Protein AF-A0A1V4WCN2-F1 (afdb_monomer_lite)

Structure (mmCIF, N/CA/C/O backbone):
data_AF-A0A1V4WCN2-F1
#
_entry.id   AF-A0A1V4WCN2-F1
#
loop_
_atom_site.group_PDB
_atom_site.id
_atom_site.type_symbol
_atom_site.label_atom_id
_atom_site.label_alt_id
_atom_site.label_comp_id
_atom_site.label_asym_id
_atom_site.label_entity_id
_atom_site.label_seq_id
_atom_site.pdbx_PDB_ins_code
_atom_site.Cartn_x
_atom_site.Cartn_y
_atom_site.Cartn_z
_atom_site.occupancy
_atom_site.B_iso_or_equiv
_atom_site.auth_seq_id
_atom_site.auth_comp_id
_atom_site.auth_asym_id
_atom_site.auth_atom_id
_atom_site.pdbx_PDB_model_num
ATOM 1 N N . MET A 1 1 ? -8.816 14.009 -5.219 1.00 56.97 1 MET A N 1
ATOM 2 C CA . MET A 1 1 ? -9.264 13.269 -4.014 1.00 56.97 1 MET A CA 1
ATOM 3 C C . MET A 1 1 ? -9.601 11.806 -4.354 1.00 56.97 1 MET A C 1
ATOM 5 O O . MET A 1 1 ? -10.694 11.352 -4.060 1.00 56.97 1 MET A O 1
ATOM 9 N N . ILE A 1 2 ? -8.687 11.054 -4.983 1.00 74.50 2 ILE A N 1
ATOM 10 C CA . ILE A 1 2 ? -8.917 9.632 -5.335 1.00 74.50 2 ILE A CA 1
ATOM 11 C C . ILE A 1 2 ? -8.002 8.694 -4.530 1.00 74.50 2 ILE A C 1
ATOM 13 O O . ILE A 1 2 ? -8.421 7.626 -4.100 1.00 74.50 2 ILE A O 1
ATOM 17 N N . ALA A 1 3 ? -6.784 9.149 -4.210 1.00 74.25 3 ALA A N 1
ATOM 18 C CA . ALA A 1 3 ? -5.792 8.374 -3.468 1.00 74.25 3 ALA A CA 1
ATOM 19 C C . ALA A 1 3 ? -6.290 7.916 -2.087 1.00 74.25 3 ALA A C 1
ATOM 21 O O . ALA A 1 3 ? -6.092 6.768 -1.719 1.00 74.25 3 ALA A O 1
ATOM 22 N N . ILE A 1 4 ? -6.997 8.771 -1.342 1.00 80.50 4 ILE A N 1
ATOM 23 C CA . ILE A 1 4 ? -7.510 8.429 -0.002 1.00 80.50 4 ILE A CA 1
ATOM 24 C C . ILE A 1 4 ? -8.515 7.268 -0.057 1.00 80.50 4 ILE A C 1
ATOM 26 O O . ILE A 1 4 ? -8.501 6.403 0.819 1.00 80.50 4 ILE A O 1
ATOM 30 N N . LEU A 1 5 ? -9.347 7.211 -1.101 1.00 82.31 5 LEU A N 1
ATOM 31 C CA . LEU A 1 5 ? -10.291 6.111 -1.309 1.00 82.31 5 LEU A CA 1
ATOM 32 C C . LEU A 1 5 ? -9.549 4.803 -1.609 1.00 82.31 5 LEU A C 1
ATOM 34 O O . LEU A 1 5 ? -9.853 3.779 -1.001 1.00 82.31 5 LEU A O 1
ATOM 38 N N . ILE A 1 6 ? -8.525 4.860 -2.467 1.00 79.25 6 ILE A N 1
ATOM 39 C CA . ILE A 1 6 ? -7.675 3.709 -2.807 1.00 79.25 6 ILE A CA 1
ATOM 40 C C . ILE A 1 6 ? -6.937 3.188 -1.566 1.00 79.25 6 ILE A C 1
ATOM 42 O O . ILE A 1 6 ? -6.961 1.992 -1.300 1.00 79.25 6 ILE A O 1
ATOM 46 N N . LEU A 1 7 ? -6.350 4.074 -0.755 1.00 77.44 7 LEU A N 1
ATOM 47 C CA . LEU A 1 7 ? -5.654 3.701 0.482 1.00 77.44 7 LEU A CA 1
ATOM 48 C C . LEU A 1 7 ? -6.597 3.024 1.481 1.00 77.44 7 LEU A C 1
ATOM 50 O O . LEU A 1 7 ? -6.221 2.045 2.119 1.00 77.44 7 LEU A O 1
ATOM 54 N N . LYS A 1 8 ? -7.830 3.528 1.617 1.00 77.31 8 LYS A N 1
ATOM 55 C CA . LYS A 1 8 ? -8.836 2.950 2.517 1.00 77.31 8 LYS A CA 1
ATOM 56 C C . LYS A 1 8 ? -9.299 1.572 2.034 1.00 77.31 8 LYS A C 1
ATOM 58 O O . LYS A 1 8 ? -9.466 0.676 2.854 1.00 77.31 8 LYS A O 1
ATOM 63 N N . TYR A 1 9 ? -9.440 1.395 0.721 1.00 81.00 9 TYR A N 1
ATOM 64 C CA . TYR A 1 9 ? -9.745 0.106 0.102 1.00 81.00 9 TYR A CA 1
ATOM 65 C C . TYR A 1 9 ? -8.593 -0.900 0.258 1.00 81.00 9 TYR A C 1
ATOM 67 O O . TYR A 1 9 ? -8.802 -2.025 0.702 1.00 81.00 9 TYR A O 1
ATOM 75 N N . MET A 1 10 ? -7.354 -0.476 -0.003 1.00 76.62 10 MET A N 1
ATOM 76 C CA . MET A 1 10 ? -6.150 -1.287 0.206 1.00 76.62 10 MET A CA 1
ATOM 77 C C . MET A 1 10 ? -5.983 -1.698 1.670 1.00 76.62 10 MET A C 1
ATOM 79 O O . MET A 1 10 ? -5.645 -2.840 1.951 1.00 76.62 10 MET A O 1
ATOM 83 N N . LYS A 1 11 ? -6.270 -0.796 2.613 1.00 73.31 11 LYS A N 1
ATOM 84 C CA . LYS A 1 11 ? -6.218 -1.074 4.055 1.00 73.31 11 LYS A CA 1
ATOM 85 C C . LYS A 1 11 ? -7.297 -2.063 4.513 1.00 73.31 11 LYS A C 1
ATOM 87 O O . LYS A 1 11 ? -7.099 -2.719 5.525 1.00 73.31 11 LYS A O 1
ATOM 92 N N . PHE A 1 12 ? -8.413 -2.161 3.791 1.00 76.56 12 PHE A N 1
ATOM 93 C CA . PHE A 1 12 ? -9.454 -3.161 4.039 1.00 76.56 12 PHE A CA 1
ATOM 94 C C . PHE A 1 12 ? -9.099 -4.530 3.445 1.00 76.56 12 PHE A C 1
ATOM 96 O O . PHE A 1 12 ? -9.400 -5.556 4.040 1.00 76.56 12 PHE A O 1
ATOM 103 N N . SER A 1 13 ? -8.453 -4.540 2.280 1.00 72.12 13 SER A N 1
ATOM 104 C CA . SER A 1 13 ? -8.077 -5.769 1.577 1.00 72.12 13 SER A CA 1
ATOM 105 C C . SER A 1 13 ? -6.747 -6.370 2.068 1.00 72.12 13 SER A C 1
ATOM 107 O O . SER A 1 13 ? -6.497 -7.562 1.913 1.00 72.12 13 SER A O 1
ATOM 109 N N . SER A 1 14 ? -5.876 -5.566 2.685 1.00 67.94 14 SER A N 1
ATOM 110 C CA . SER A 1 14 ? -4.622 -6.050 3.265 1.00 67.94 14 SER A CA 1
ATOM 111 C C . SER A 1 14 ? -4.875 -6.867 4.533 1.00 67.94 14 SER A C 1
ATOM 113 O O . SER A 1 14 ? -5.546 -6.411 5.455 1.00 67.94 14 SER A O 1
ATOM 115 N N . GLN A 1 15 ? -4.258 -8.047 4.610 1.00 63.69 15 GLN A N 1
ATOM 116 C CA . GLN A 1 15 ? -4.262 -8.902 5.804 1.00 63.69 15 GLN A CA 1
ATOM 117 C C . GLN A 1 15 ? -3.448 -8.321 6.980 1.00 63.69 15 GLN A C 1
ATOM 119 O O . GLN A 1 15 ? -3.503 -8.851 8.086 1.00 63.69 15 GLN A O 1
ATOM 124 N N . PHE A 1 16 ? -2.701 -7.231 6.764 1.00 64.62 16 PHE A N 1
ATOM 125 C CA . PHE A 1 16 ? -1.839 -6.605 7.766 1.00 64.62 16 PHE A CA 1
ATOM 126 C C . PHE A 1 16 ? -2.383 -5.253 8.246 1.00 64.62 16 PHE A C 1
ATOM 128 O O . PHE A 1 16 ? -2.878 -4.432 7.469 1.00 64.62 16 PHE A O 1
ATOM 135 N N . THR A 1 17 ? -2.212 -4.968 9.540 1.00 68.31 17 THR A N 1
ATOM 136 C CA . THR A 1 17 ? -2.603 -3.695 10.167 1.00 68.31 17 THR A CA 1
ATOM 137 C C . THR A 1 17 ? -1.623 -2.574 9.810 1.00 68.31 17 THR A C 1
ATOM 139 O O . THR A 1 17 ? -0.834 -2.110 10.632 1.00 68.31 17 THR A O 1
ATOM 142 N N . TRP A 1 18 ? -1.661 -2.106 8.565 1.00 71.75 18 TRP A N 1
ATOM 143 C CA . TRP A 1 18 ? -0.829 -0.990 8.127 1.00 71.75 18 TRP A CA 1
ATOM 144 C C . TRP A 1 18 ? -1.306 0.356 8.697 1.00 71.75 18 TRP A C 1
ATOM 146 O O . TRP A 1 18 ? -2.507 0.677 8.724 1.00 71.75 18 TRP A O 1
ATOM 156 N N . SER A 1 19 ? -0.337 1.185 9.095 1.00 79.94 19 SER A N 1
ATOM 157 C CA . SER A 1 19 ? -0.550 2.616 9.325 1.00 79.94 19 SER A CA 1
ATOM 158 C C . SER A 1 19 ? -0.710 3.342 7.987 1.00 79.94 19 SER A C 1
ATOM 160 O O . SER A 1 19 ? 0.022 3.070 7.034 1.00 79.94 19 SER A O 1
ATOM 162 N N . LEU A 1 20 ? -1.649 4.291 7.923 1.00 76.56 20 LEU A N 1
ATOM 163 C CA . LEU A 1 20 ? -1.932 5.092 6.725 1.00 76.56 20 LEU A CA 1
ATOM 164 C C . LEU A 1 20 ? -0.677 5.810 6.206 1.00 76.56 20 LEU A C 1
ATOM 166 O O . LEU A 1 20 ? -0.434 5.812 5.003 1.00 76.56 20 LEU A O 1
ATOM 170 N N . SER A 1 21 ? 0.151 6.343 7.108 1.00 81.50 21 SER A N 1
ATOM 171 C CA . SER A 1 21 ? 1.400 7.019 6.747 1.00 81.50 2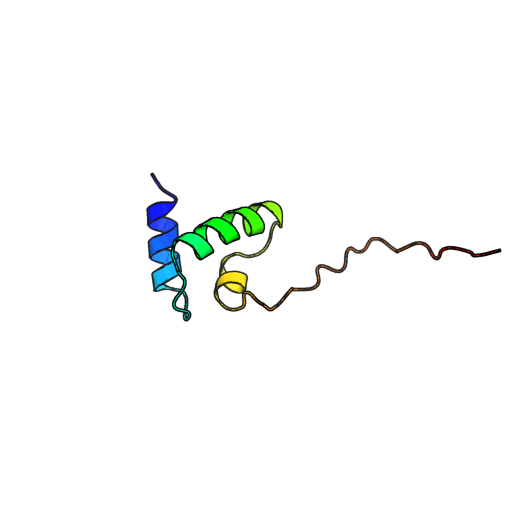1 SER A CA 1
ATOM 172 C C . SER A 1 21 ? 2.399 6.071 6.078 1.00 81.50 21 SER A C 1
ATOM 174 O O . SER A 1 21 ? 3.000 6.438 5.071 1.00 81.50 21 SER A O 1
ATOM 176 N N . ASN A 1 22 ? 2.523 4.832 6.575 1.00 79.25 22 ASN A N 1
ATOM 177 C CA . ASN A 1 22 ? 3.391 3.818 5.964 1.00 79.25 22 ASN A CA 1
ATOM 178 C C . ASN A 1 22 ? 2.883 3.399 4.582 1.00 79.25 22 ASN A C 1
ATOM 180 O O . ASN A 1 22 ? 3.680 3.283 3.654 1.00 79.25 22 ASN A O 1
ATOM 184 N N . LEU A 1 23 ? 1.566 3.223 4.424 1.00 80.31 23 LEU A N 1
ATOM 185 C CA . LEU A 1 23 ? 0.972 2.845 3.140 1.00 80.31 23 LEU A CA 1
ATOM 186 C C . LEU A 1 23 ? 1.227 3.916 2.070 1.00 80.31 23 LEU A C 1
ATOM 188 O O . LEU A 1 23 ? 1.593 3.596 0.945 1.00 80.31 23 LEU A O 1
ATOM 192 N N . VAL A 1 24 ? 1.075 5.193 2.432 1.00 81.75 24 VAL A N 1
ATOM 193 C CA . VAL A 1 24 ? 1.312 6.326 1.524 1.00 81.75 24 VAL A CA 1
ATOM 194 C C . VAL A 1 24 ? 2.787 6.460 1.163 1.00 81.75 24 VAL A C 1
ATOM 196 O O . VAL A 1 24 ? 3.112 6.634 -0.013 1.00 81.75 24 VAL A O 1
ATOM 199 N N . ALA A 1 25 ? 3.681 6.365 2.152 1.00 82.31 25 ALA A N 1
ATOM 200 C CA . ALA A 1 25 ? 5.119 6.428 1.915 1.00 82.31 25 ALA A CA 1
ATOM 201 C C . ALA A 1 25 ? 5.563 5.311 0.961 1.00 82.31 25 ALA A C 1
ATOM 203 O O . ALA A 1 25 ? 6.281 5.568 -0.002 1.00 82.31 25 ALA A O 1
ATOM 204 N N . MET A 1 26 ? 5.070 4.090 1.169 1.00 76.94 26 MET A N 1
ATOM 205 C CA . MET A 1 26 ? 5.423 2.947 0.333 1.00 76.94 26 MET A CA 1
ATOM 206 C C . MET A 1 26 ? 4.737 2.941 -1.031 1.00 76.94 26 MET A C 1
ATOM 208 O O . MET A 1 26 ? 5.347 2.493 -1.995 1.00 76.94 26 MET A O 1
ATOM 212 N N . LEU A 1 27 ? 3.518 3.473 -1.163 1.00 79.69 27 LEU A N 1
ATOM 213 C CA . LEU A 1 27 ? 2.867 3.663 -2.464 1.00 79.69 27 LEU A CA 1
ATOM 214 C C . LEU A 1 27 ? 3.737 4.525 -3.383 1.00 79.69 27 LEU A C 1
ATOM 216 O O . LEU A 1 27 ? 3.898 4.206 -4.559 1.00 79.69 27 LEU A O 1
ATOM 220 N N . ARG A 1 28 ? 4.347 5.581 -2.830 1.00 79.38 28 ARG A N 1
ATOM 221 C CA . ARG A 1 28 ? 5.295 6.422 -3.564 1.00 79.38 28 ARG A CA 1
ATOM 222 C C . ARG A 1 28 ? 6.479 5.598 -4.064 1.00 79.38 28 ARG A C 1
ATOM 224 O O . ARG A 1 28 ? 6.763 5.646 -5.253 1.00 79.38 28 ARG A O 1
ATOM 231 N N . TYR A 1 29 ? 7.130 4.829 -3.194 1.00 74.56 29 TYR A N 1
ATOM 232 C CA . TYR A 1 29 ? 8.265 3.988 -3.591 1.00 74.56 29 TYR A CA 1
ATOM 233 C C . TYR A 1 29 ? 7.881 2.911 -4.617 1.00 74.56 29 TYR A C 1
ATOM 235 O O . TYR A 1 29 ? 8.620 2.698 -5.574 1.00 74.56 29 TYR A O 1
ATOM 243 N N . ASN A 1 30 ? 6.710 2.283 -4.474 1.00 75.38 30 ASN A N 1
ATOM 244 C CA . ASN A 1 30 ? 6.234 1.258 -5.406 1.00 75.38 30 ASN A CA 1
AT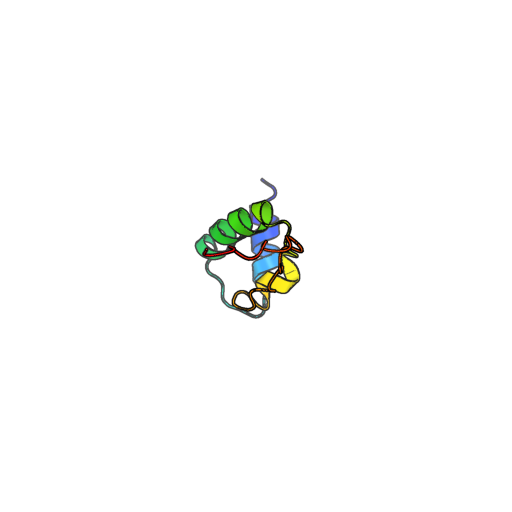OM 245 C C . ASN A 1 30 ? 5.903 1.822 -6.794 1.00 75.38 30 ASN A C 1
ATOM 247 O O . ASN A 1 30 ? 6.190 1.160 -7.788 1.00 75.38 30 ASN A O 1
ATOM 251 N N . LEU A 1 31 ? 5.379 3.054 -6.879 1.00 73.50 31 LEU A N 1
ATOM 252 C CA . LEU A 1 31 ? 5.160 3.725 -8.166 1.00 73.50 31 LEU A CA 1
ATOM 253 C C . LEU A 1 31 ? 6.466 3.950 -8.935 1.00 73.50 31 LEU A C 1
ATOM 255 O O . LEU A 1 31 ? 6.484 3.822 -10.154 1.00 73.50 31 LEU A O 1
ATOM 259 N N . PHE A 1 32 ? 7.555 4.274 -8.234 1.00 68.06 32 PHE A N 1
ATOM 260 C CA . PHE A 1 32 ? 8.869 4.436 -8.864 1.00 68.06 32 PHE A CA 1
ATOM 261 C C . PHE A 1 32 ? 9.506 3.100 -9.267 1.00 68.06 32 PHE A C 1
ATOM 263 O O . PHE A 1 32 ? 10.345 3.077 -10.161 1.00 68.06 32 PHE A O 1
ATOM 270 N N . ALA A 1 33 ? 9.108 1.998 -8.629 1.00 67.00 33 ALA A N 1
ATOM 271 C CA . ALA A 1 33 ? 9.691 0.676 -8.837 1.00 67.00 33 ALA A CA 1
ATOM 272 C C . ALA A 1 33 ? 8.946 -0.199 -9.866 1.00 67.00 33 ALA A C 1
ATOM 274 O O . ALA A 1 33 ? 9.354 -1.340 -10.054 1.00 67.00 33 ALA A O 1
ATOM 275 N N . TYR A 1 34 ? 7.866 0.290 -10.500 1.00 67.50 34 TYR A N 1
ATOM 276 C CA . TYR A 1 34 ? 7.012 -0.491 -11.422 1.00 67.50 34 TYR A CA 1
ATOM 277 C C . TYR A 1 34 ? 6.629 -1.886 -10.876 1.00 67.50 34 TYR A C 1
ATOM 279 O O . TYR A 1 34 ? 6.547 -2.861 -11.619 1.00 67.50 34 TYR A O 1
ATOM 287 N N . ARG A 1 35 ? 6.412 -1.994 -9.558 1.00 72.94 35 ARG A N 1
ATOM 288 C CA . ARG A 1 35 ? 6.084 -3.253 -8.872 1.00 72.94 35 ARG A CA 1
ATOM 289 C C . ARG A 1 35 ? 4.573 -3.421 -8.726 1.00 72.94 35 ARG A C 1
ATOM 291 O O . ARG A 1 35 ? 3.860 -2.449 -8.469 1.00 72.94 35 ARG A O 1
ATOM 29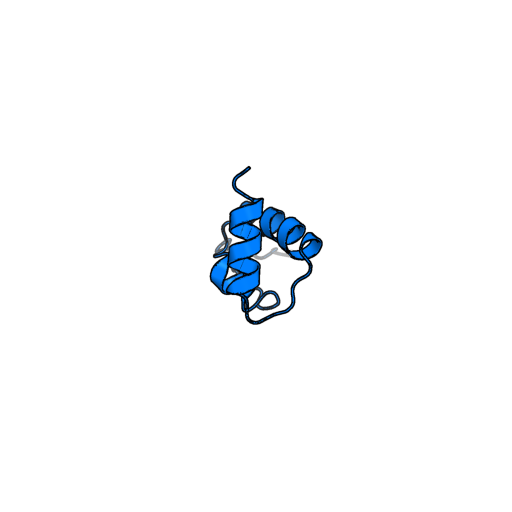8 N N . ASP A 1 36 ? 4.104 -4.665 -8.779 1.00 75.94 36 ASP A N 1
ATOM 299 C CA . ASP A 1 36 ? 2.735 -5.028 -8.413 1.00 75.94 36 ASP A CA 1
ATOM 300 C C . ASP A 1 36 ? 2.405 -4.674 -6.951 1.00 75.94 36 ASP A C 1
ATOM 302 O O . ASP A 1 36 ? 2.866 -5.293 -5.988 1.00 75.94 36 ASP A O 1
ATOM 306 N N . LEU A 1 37 ? 1.558 -3.653 -6.790 1.00 76.62 37 LEU A N 1
ATOM 307 C CA . LEU A 1 37 ? 1.145 -3.090 -5.501 1.00 76.62 37 LEU A CA 1
ATOM 308 C C . LEU A 1 37 ? 0.402 -4.090 -4.611 1.00 76.62 37 LEU A C 1
ATOM 310 O O . LEU A 1 37 ? 0.578 -4.071 -3.394 1.00 76.62 37 LEU A O 1
ATOM 314 N N . TRP A 1 38 ? -0.437 -4.941 -5.206 1.00 74.88 38 TRP A N 1
ATOM 315 C CA . TRP A 1 38 ? -1.246 -5.923 -4.480 1.00 74.88 38 TRP A CA 1
ATOM 316 C C . TRP A 1 38 ? -0.406 -7.034 -3.864 1.00 74.88 38 TRP A C 1
ATOM 318 O O . TRP A 1 38 ? -0.638 -7.418 -2.716 1.00 74.88 38 TRP A O 1
ATOM 328 N N . GLU A 1 39 ? 0.581 -7.527 -4.607 1.00 76.00 39 GLU A N 1
ATOM 329 C CA . GLU A 1 39 ? 1.497 -8.550 -4.115 1.00 76.00 39 GLU A CA 1
ATOM 330 C C . GLU A 1 39 ? 2.391 -7.971 -3.012 1.00 76.00 39 GLU A C 1
ATOM 332 O O . GLU A 1 39 ? 2.502 -8.544 -1.927 1.00 76.00 39 GLU A O 1
ATOM 337 N N . TRP A 1 40 ? 2.904 -6.755 -3.227 1.00 77.44 40 TRP A N 1
ATOM 338 C CA . TRP A 1 40 ? 3.710 -6.043 -2.239 1.00 77.44 40 TRP A CA 1
ATOM 339 C C . TRP A 1 40 ? 2.949 -5.750 -0.937 1.00 77.44 40 TRP A C 1
ATOM 341 O O . TRP A 1 40 ? 3.497 -5.928 0.148 1.00 77.44 40 TRP A O 1
ATOM 351 N N . ILE A 1 41 ? 1.673 -5.354 -1.002 1.00 77.44 41 ILE A N 1
ATOM 352 C CA . ILE A 1 41 ? 0.878 -5.074 0.207 1.00 77.44 41 ILE A CA 1
ATOM 353 C C . ILE A 1 41 ? 0.682 -6.309 1.093 1.00 77.44 41 ILE A C 1
ATOM 355 O O . ILE A 1 41 ? 0.526 -6.176 2.311 1.00 77.44 41 ILE A O 1
ATOM 359 N N . ASN A 1 42 ? 0.649 -7.492 0.477 1.00 77.12 42 ASN A N 1
ATOM 360 C CA . ASN A 1 42 ? 0.539 -8.763 1.182 1.00 77.12 42 ASN A CA 1
ATOM 361 C C . ASN A 1 42 ? 1.907 -9.259 1.666 1.00 77.12 42 ASN A C 1
ATOM 363 O O . ASN A 1 42 ? 1.980 -9.917 2.702 1.00 77.12 42 ASN A O 1
ATOM 367 N N . L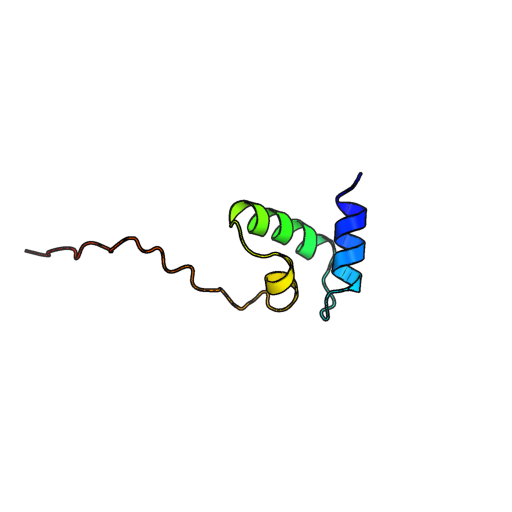YS A 1 43 ? 2.984 -8.934 0.941 1.00 75.56 43 LYS A N 1
ATOM 368 C CA . LYS A 1 43 ? 4.348 -9.411 1.194 1.00 75.56 43 LYS A CA 1
ATOM 369 C C . LYS A 1 43 ? 5.375 -8.276 1.034 1.00 75.56 43 LYS A C 1
ATOM 371 O O . LYS A 1 43 ? 6.163 -8.270 0.091 1.00 75.56 43 LYS A O 1
ATOM 376 N N . PRO A 1 44 ? 5.423 -7.311 1.966 1.00 70.81 44 PRO A N 1
ATOM 377 C CA . PRO A 1 44 ? 6.246 -6.104 1.818 1.00 70.81 44 PRO A CA 1
ATOM 378 C C . PRO A 1 44 ? 7.753 -6.368 1.910 1.00 70.81 44 PRO A C 1
ATOM 380 O O . PRO A 1 44 ? 8.549 -5.568 1.420 1.00 70.81 44 PRO A O 1
ATOM 383 N N . PHE A 1 45 ? 8.134 -7.464 2.571 1.00 71.00 45 PHE A N 1
ATOM 384 C CA . PHE A 1 45 ? 9.522 -7.857 2.812 1.00 71.00 45 PHE A CA 1
ATOM 385 C C . PHE A 1 45 ? 10.045 -8.858 1.779 1.00 71.00 45 PHE A C 1
ATOM 387 O O . PHE A 1 45 ? 11.249 -9.102 1.738 1.00 71.00 45 PHE A O 1
ATOM 394 N N . GLU A 1 46 ? 9.177 -9.420 0.929 1.00 67.81 46 GLU A N 1
ATOM 395 C CA . GLU A 1 46 ? 9.643 -10.155 -0.243 1.00 67.81 46 GLU A CA 1
ATOM 396 C C . GLU A 1 46 ? 10.111 -9.131 -1.269 1.00 67.81 46 GLU A C 1
ATOM 398 O O . GLU A 1 46 ? 9.364 -8.607 -2.098 1.00 67.81 46 GLU A O 1
ATOM 403 N N . VAL A 1 47 ? 11.402 -8.827 -1.198 1.00 59.53 47 VAL A N 1
ATOM 404 C CA . VAL A 1 47 ? 12.102 -8.212 -2.310 1.00 59.53 47 VAL A CA 1
ATOM 405 C C . VAL A 1 47 ? 12.091 -9.261 -3.414 1.00 59.53 47 VAL A C 1
ATOM 407 O O . VAL A 1 47 ? 12.960 -10.128 -3.443 1.00 59.53 47 VAL A O 1
ATOM 410 N N . GLN A 1 48 ? 11.099 -9.221 -4.314 1.00 57.69 48 GLN A N 1
ATOM 411 C CA . GLN A 1 48 ? 11.283 -9.886 -5.603 1.00 57.69 48 GLN A CA 1
ATOM 412 C C . GLN A 1 48 ? 12.567 -9.282 -6.161 1.00 57.69 48 GLN A C 1
ATOM 414 O O . GLN A 1 48 ? 12.614 -8.074 -6.433 1.00 57.69 48 GLN A O 1
ATOM 419 N N . ALA A 1 49 ? 13.622 -10.094 -6.192 1.00 56.75 49 ALA A N 1
ATOM 420 C CA . ALA A 1 49 ? 14.879 -9.739 -6.798 1.00 56.75 49 ALA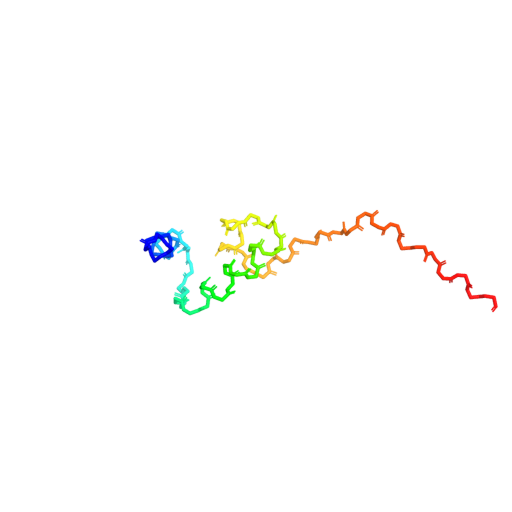 A CA 1
ATOM 421 C C . ALA A 1 49 ? 14.565 -9.558 -8.276 1.00 56.75 49 ALA A C 1
ATOM 423 O O . ALA A 1 49 ? 14.538 -10.517 -9.043 1.00 56.75 49 ALA A O 1
ATOM 424 N N . MET A 1 50 ? 14.264 -8.324 -8.672 1.00 58.50 50 MET A N 1
ATOM 425 C CA . MET A 1 50 ? 14.384 -7.938 -10.059 1.00 58.50 50 MET A CA 1
ATOM 426 C C . MET A 1 50 ? 15.881 -7.957 -10.300 1.00 58.50 50 MET A C 1
ATOM 428 O O . MET A 1 50 ? 16.554 -6.962 -10.067 1.00 58.50 50 MET A O 1
ATOM 432 N N . VAL A 1 51 ? 16.414 -9.145 -10.593 1.00 61.50 51 VAL A N 1
ATOM 433 C CA . VAL A 1 51 ? 17.788 -9.306 -11.038 1.00 61.50 51 VAL A CA 1
ATOM 434 C C . VAL A 1 51 ? 17.823 -8.485 -12.319 1.00 61.50 51 VAL A C 1
ATOM 436 O O . VAL A 1 51 ? 17.151 -8.872 -13.281 1.00 61.50 51 VAL A O 1
ATOM 439 N N . PRO A 1 52 ? 18.470 -7.307 -12.347 1.00 61.19 52 PRO A N 1
ATOM 440 C CA . PRO A 1 52 ? 18.649 -6.650 -13.620 1.00 61.19 52 PRO A CA 1
ATOM 441 C C . PRO A 1 52 ? 19.394 -7.665 -14.490 1.00 61.19 52 PRO A C 1
ATOM 443 O O . PRO A 1 52 ? 20.470 -8.118 -14.110 1.00 61.19 52 PRO A O 1
ATOM 446 N N . GLN A 1 53 ? 18.854 -8.020 -15.658 1.00 59.78 53 GLN A N 1
ATOM 447 C CA . GLN A 1 53 ? 19.608 -8.732 -16.701 1.00 59.78 53 GLN A CA 1
ATOM 448 C C . GLN A 1 53 ? 20.747 -7.857 -17.272 1.00 59.78 53 GLN A C 1
ATOM 450 O O . GLN A 1 53 ? 21.175 -8.037 -18.406 1.00 59.78 53 GLN A O 1
ATOM 455 N N . GLY A 1 54 ? 21.237 -6.879 -16.506 1.00 62.25 54 GLY A N 1
ATOM 456 C CA . GLY A 1 54 ? 22.528 -6.284 -16.760 1.00 62.25 54 GLY A CA 1
ATOM 457 C C . GLY A 1 54 ? 23.554 -7.348 -16.430 1.00 62.25 54 GLY A C 1
ATOM 458 O O . GLY A 1 54 ? 23.813 -7.612 -15.258 1.00 62.25 54 GLY A O 1
ATOM 459 N N . GLU A 1 55 ? 24.092 -7.987 -17.464 1.00 64.31 55 GLU A N 1
ATOM 460 C CA . GLU A 1 55 ? 25.327 -8.749 -17.359 1.00 64.31 55 GLU A CA 1
ATOM 461 C C . GLU A 1 55 ? 26.354 -7.831 -16.695 1.00 64.31 55 GLU A C 1
ATOM 463 O O . GLU A 1 55 ? 26.835 -6.868 -17.297 1.00 64.31 55 GLU A O 1
ATOM 468 N N . GLN A 1 56 ? 26.617 -8.054 -15.408 1.00 69.50 56 GLN A N 1
ATOM 469 C CA . GLN A 1 56 ? 27.682 -7.343 -14.728 1.00 69.50 56 GLN A CA 1
ATOM 470 C C . GLN A 1 56 ? 28.977 -7.834 -15.363 1.00 69.50 56 GLN A C 1
ATOM 472 O O . GLN A 1 56 ? 29.423 -8.944 -15.076 1.00 69.50 56 GLN A O 1
ATOM 477 N N . LEU A 1 57 ? 29.525 -7.030 -16.278 1.00 73.56 57 LEU A N 1
ATOM 478 C CA . LEU A 1 57 ? 30.804 -7.304 -16.917 1.00 73.56 57 LEU A CA 1
ATOM 479 C C . LEU A 1 57 ? 31.828 -7.576 -15.816 1.00 73.56 57 LEU A C 1
ATOM 481 O O . LEU A 1 57 ? 31.970 -6.783 -14.880 1.00 73.56 57 LEU A O 1
ATOM 485 N N . ALA A 1 58 ? 32.491 -8.729 -15.906 1.00 75.44 58 ALA A N 1
ATOM 486 C CA . ALA A 1 58 ? 33.550 -9.079 -14.981 1.00 75.44 58 ALA A CA 1
ATOM 487 C C . ALA A 1 58 ? 34.615 -7.977 -15.036 1.00 75.44 58 ALA A C 1
ATOM 489 O O . ALA A 1 58 ? 35.092 -7.604 -16.108 1.00 75.44 58 ALA A O 1
ATOM 490 N N . LEU A 1 59 ? 34.944 -7.418 -13.873 1.00 75.19 59 LEU A N 1
ATOM 491 C CA . LEU A 1 59 ? 36.096 -6.541 -13.742 1.00 75.19 59 LEU A CA 1
ATOM 492 C C . LEU A 1 59 ? 37.338 -7.419 -13.903 1.00 75.19 59 LEU A C 1
ATOM 494 O O . LEU A 1 59 ? 37.717 -8.137 -12.981 1.00 75.19 59 LEU A O 1
ATOM 498 N N . GLU A 1 60 ? 37.929 -7.391 -15.096 1.00 72.88 60 GLU A N 1
ATOM 499 C CA . GLU A 1 60 ? 39.229 -7.998 -15.375 1.00 72.88 60 GLU A CA 1
ATOM 500 C C . GLU A 1 60 ? 40.291 -7.222 -14.584 1.00 72.88 60 GLU A C 1
ATOM 502 O O . GLU A 1 60 ? 40.775 -6.172 -15.010 1.00 72.88 60 GLU A O 1
ATOM 507 N N . PHE A 1 61 ? 40.622 -7.706 -13.389 1.00 76.62 61 PHE A N 1
ATOM 508 C CA . PHE A 1 61 ? 41.756 -7.198 -12.626 1.00 76.62 61 PHE A CA 1
ATOM 509 C C . PHE A 1 61 ? 43.035 -7.806 -13.221 1.00 76.62 61 PHE A C 1
ATOM 511 O O . PHE A 1 61 ? 43.405 -8.927 -12.872 1.00 76.62 61 PHE A O 1
ATOM 518 N N . THR A 1 62 ? 43.663 -7.094 -14.162 1.00 62.53 62 THR A N 1
ATOM 519 C CA . THR A 1 62 ? 45.065 -7.335 -14.559 1.00 62.53 62 THR A CA 1
ATOM 520 C C . THR A 1 62 ? 46.010 -6.647 -13.585 1.00 62.53 62 THR A C 1
ATOM 522 O O . THR A 1 62 ? 45.710 -5.493 -13.201 1.00 62.53 62 THR A O 1
#

Radius of gyration: 16.62 Å; chains: 1; bounding box: 55×23×28 Å

Foldseek 3Di:
DVVVVVLVVLCVVAPDNDDSVVLVVVVVVCVVVVDDSNVCSNPVPPPPPPPPPPPPPDPPDD

Secondary structure (DSSP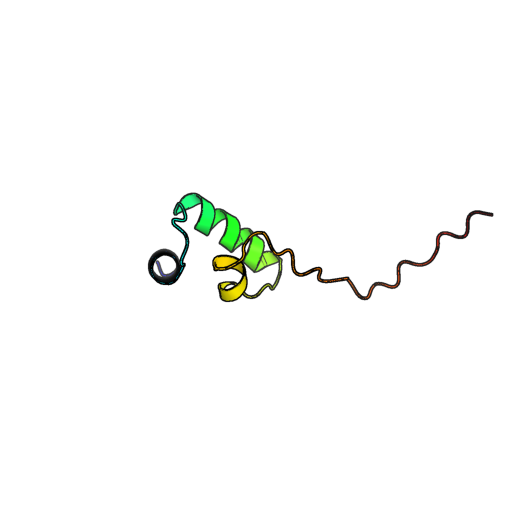, 8-state):
--HHHHHHHHHHH-SS---HHHHHHHHHHHHHTT--HHHHHH-TT-----------------

pLDDT: mean 72.3, std 7.12, range [56.75, 82.31]

Sequence (62 aa):
MIAILILKYMKFSSQFTWSLSNLVAMLRYNLFAYRDLWEWINKPFEVQAMVPQGEQLALEFT